Protein AF-A0A953ECA1-F1 (afdb_monomer_lite)

Foldseek 3Di:
DDDDPLVVLVVLLVVQCVLCVVLVPVLSVLLSVLSVLLSVLCVVPVVCCVVCVVVSVVVSVVSSVQSVCVSVVHDDPPCNSVVSVVSSVVSVVSSVVSVVVVVVVVVVVVVVVVVVCVVVPD

Radius of gyration: 19.24 Å; chains: 1; bounding box: 40×34×62 Å

Sequence (122 aa):
PPPGPIEVARSRLARIEASATRLADPRVMGVARAMEGVLDDLTARPDRLPLARRFLAVHLDGLERITERLEAGAAPPEGLPALLDELTRTAGELRERLRREESEALEIQVKVLSDRLREEGY

Secondary structure (DSSP, 8-state):
-PPPHHHHHHHHHHHHHHHHHHHT-HHHHHHHHHHHHHHHHHHH-GGGHHHHHHHHHHHHHHHHHHHHHHHTTPPPPTTHHHHHHHHHHHHHHHHHHHHHHHHHHHHHHHHHHHHHHHHTT-

Structure (mmCIF, N/CA/C/O backbone):
data_AF-A0A953ECA1-F1
#
_entry.id   AF-A0A953ECA1-F1
#
loop_
_atom_site.group_PDB
_atom_site.id
_atom_site.type_symbol
_atom_site.label_atom_id
_atom_site.label_alt_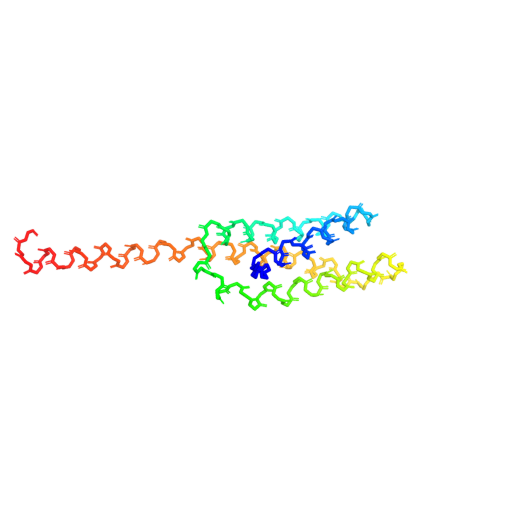id
_atom_site.label_comp_id
_atom_site.label_asym_id
_atom_site.label_entity_id
_atom_site.label_seq_id
_atom_site.pdbx_PDB_ins_code
_atom_site.Cartn_x
_atom_site.Cartn_y
_atom_site.Cartn_z
_atom_site.occupancy
_atom_site.B_iso_or_equiv
_atom_site.auth_seq_id
_atom_site.auth_comp_id
_atom_site.auth_asym_id
_atom_site.auth_atom_id
_atom_site.pdbx_PDB_model_num
ATOM 1 N N . PRO A 1 1 ? -17.651 -19.929 0.417 1.00 64.31 1 PRO A N 1
ATOM 2 C CA . PRO A 1 1 ? -17.997 -18.485 0.427 1.00 64.31 1 PRO A CA 1
ATOM 3 C C . PRO A 1 1 ? -16.970 -17.738 -0.430 1.00 64.31 1 PRO A C 1
ATOM 5 O O . PRO A 1 1 ? -15.842 -18.223 -0.507 1.00 64.31 1 PRO A O 1
ATOM 8 N N . PRO A 1 2 ? -17.333 -16.640 -1.111 1.00 71.69 2 PRO A N 1
ATOM 9 C CA . PRO A 1 2 ? -16.351 -15.828 -1.822 1.00 71.69 2 PRO A CA 1
ATOM 10 C C . PRO A 1 2 ? -15.361 -15.194 -0.828 1.00 71.69 2 PRO A C 1
ATOM 12 O O . PRO A 1 2 ? -15.763 -14.908 0.304 1.00 71.69 2 PRO A O 1
ATOM 15 N N . PRO A 1 3 ? -14.094 -14.987 -1.231 1.00 80.56 3 PRO A N 1
ATOM 16 C CA . PRO A 1 3 ? -13.087 -14.397 -0.361 1.00 80.56 3 PRO A CA 1
ATOM 17 C C . PRO A 1 3 ? -13.464 -12.969 0.036 1.00 80.56 3 PRO A C 1
ATOM 19 O O . PRO A 1 3 ? -14.042 -12.208 -0.749 1.00 80.56 3 PRO A O 1
ATOM 22 N N . GLY A 1 4 ? -13.126 -12.612 1.271 1.00 89.50 4 GLY A N 1
ATOM 23 C CA . GLY A 1 4 ? -13.367 -11.281 1.813 1.00 89.50 4 GLY A CA 1
ATOM 24 C C . GLY A 1 4 ? -12.510 -10.207 1.126 1.00 89.50 4 GLY A C 1
ATOM 25 O O . GLY A 1 4 ? -11.465 -10.503 0.546 1.00 89.50 4 GLY A O 1
ATOM 26 N N . PRO A 1 5 ? -12.889 -8.921 1.214 1.00 91.00 5 PRO A N 1
ATOM 27 C CA . PRO A 1 5 ? -12.148 -7.827 0.575 1.00 91.00 5 PRO A CA 1
ATOM 28 C C . PRO A 1 5 ? -10.683 -7.714 1.036 1.00 91.00 5 PRO A C 1
ATOM 30 O O . PRO A 1 5 ? -9.819 -7.375 0.229 1.00 91.00 5 PRO A O 1
ATOM 33 N N . ILE A 1 6 ? -10.390 -8.029 2.303 1.00 93.88 6 ILE A N 1
ATOM 34 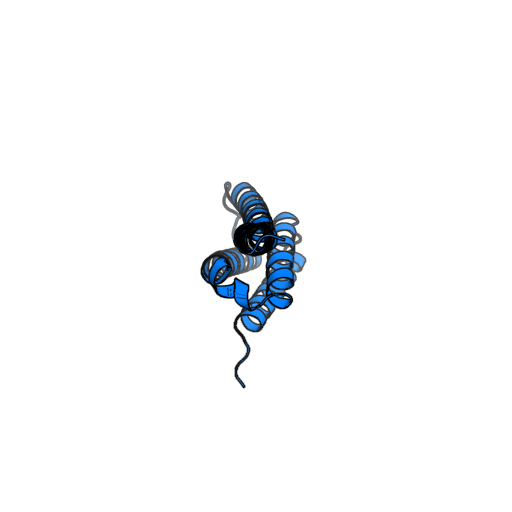C CA . ILE A 1 6 ? -9.018 -8.051 2.837 1.00 93.88 6 ILE A CA 1
ATOM 35 C C . ILE A 1 6 ? -8.223 -9.216 2.232 1.00 93.88 6 ILE A C 1
ATOM 37 O O . ILE A 1 6 ? -7.083 -9.027 1.822 1.00 93.88 6 ILE A O 1
ATOM 41 N N . GLU A 1 7 ? -8.825 -10.401 2.105 1.00 94.31 7 GLU A N 1
ATOM 42 C CA . GLU A 1 7 ? -8.184 -11.578 1.497 1.00 94.31 7 GLU A CA 1
ATOM 43 C C . GLU A 1 7 ? -7.861 -11.344 0.018 1.00 94.31 7 GLU A C 1
ATOM 45 O O . GLU A 1 7 ? -6.775 -11.692 -0.453 1.00 94.31 7 GLU A O 1
ATOM 50 N N . VAL A 1 8 ? -8.771 -10.689 -0.712 1.00 94.94 8 VAL A N 1
ATOM 51 C CA . VAL A 1 8 ? -8.530 -10.266 -2.098 1.00 94.94 8 VAL A CA 1
ATOM 52 C C . VAL A 1 8 ? -7.351 -9.295 -2.161 1.00 94.94 8 VAL A C 1
ATOM 54 O O . VAL A 1 8 ? -6.457 -9.477 -2.984 1.00 94.94 8 VAL A O 1
ATOM 57 N N . ALA A 1 9 ? -7.305 -8.290 -1.282 1.00 95.81 9 ALA A N 1
ATOM 58 C CA . ALA A 1 9 ? -6.196 -7.340 -1.237 1.00 95.81 9 ALA A CA 1
ATOM 59 C C . ALA A 1 9 ? -4.856 -8.013 -0.885 1.00 95.81 9 ALA A C 1
ATOM 61 O O . ALA A 1 9 ? -3.851 -7.720 -1.529 1.00 95.81 9 ALA A O 1
ATOM 62 N N . ARG A 1 10 ? -4.844 -8.968 0.055 1.00 96.50 10 ARG A N 1
ATOM 63 C CA . ARG A 1 10 ? -3.650 -9.763 0.394 1.00 96.50 10 ARG A CA 1
ATOM 64 C C . ARG A 1 10 ? -3.171 -10.614 -0.775 1.00 96.50 10 ARG A C 1
ATOM 66 O O . ARG A 1 10 ? -1.982 -10.643 -1.062 1.00 96.50 10 ARG A O 1
ATOM 73 N N . SER A 1 11 ? -4.093 -11.253 -1.489 1.00 96.31 11 SER A N 1
ATOM 74 C CA . SER A 1 11 ? -3.756 -12.060 -2.669 1.00 96.31 11 SER A CA 1
ATOM 75 C C . SER A 1 11 ? -3.117 -11.208 -3.769 1.00 96.31 11 SER A C 1
ATOM 77 O O . SER A 1 11 ? -2.164 -11.631 -4.419 1.00 96.31 11 SER A O 1
ATOM 79 N N . ARG A 1 12 ? -3.621 -9.984 -3.964 1.00 96.38 12 ARG A N 1
ATOM 80 C CA . ARG A 1 12 ? -3.031 -9.002 -4.883 1.00 96.38 12 ARG A CA 1
ATOM 81 C C . ARG A 1 12 ? -1.634 -8.590 -4.431 1.00 96.38 12 ARG A C 1
ATOM 83 O O . ARG A 1 12 ? -0.699 -8.671 -5.222 1.00 96.38 12 ARG A O 1
ATOM 90 N N . LEU A 1 13 ? -1.480 -8.240 -3.155 1.00 96.88 13 LEU A N 1
ATOM 91 C CA . LEU A 1 13 ? -0.196 -7.843 -2.585 1.00 96.88 13 LEU A CA 1
ATOM 92 C C . LEU A 1 13 ? 0.870 -8.942 -2.708 1.00 96.88 13 LEU A C 1
ATOM 94 O O . LEU A 1 13 ? 1.976 -8.654 -3.150 1.00 96.88 13 LEU A O 1
ATOM 98 N N . ALA A 1 14 ? 0.522 -10.204 -2.454 1.00 96.44 14 ALA A N 1
ATOM 99 C CA . ALA A 1 14 ? 1.450 -11.326 -2.607 1.00 96.44 14 ALA A CA 1
ATOM 100 C C . ALA A 1 14 ? 1.993 -11.462 -4.046 1.00 96.44 14 ALA A C 1
ATOM 102 O O . ALA A 1 14 ? 3.159 -11.799 -4.258 1.00 96.44 14 ALA A O 1
ATOM 103 N N . ARG A 1 15 ? 1.171 -11.166 -5.066 1.00 95.44 15 ARG A N 1
ATOM 104 C CA . ARG A 1 15 ? 1.630 -11.143 -6.468 1.00 95.44 15 ARG A CA 1
ATOM 105 C C . ARG A 1 15 ? 2.591 -9.985 -6.730 1.00 95.44 15 ARG A C 1
ATOM 107 O O . ARG A 1 15 ? 3.589 -10.174 -7.426 1.00 95.44 15 ARG A O 1
ATOM 114 N N . ILE A 1 16 ? 2.316 -8.816 -6.156 1.00 95.25 16 ILE A N 1
ATOM 115 C CA . ILE A 1 16 ? 3.206 -7.652 -6.226 1.00 95.25 16 ILE A CA 1
ATOM 116 C C . ILE A 1 16 ? 4.551 -7.978 -5.570 1.00 95.25 16 ILE A C 1
ATOM 118 O O . ILE A 1 16 ? 5.586 -7.724 -6.171 1.00 95.25 16 ILE A O 1
ATOM 122 N N . GLU A 1 17 ? 4.563 -8.583 -4.383 1.00 95.31 17 GLU A N 1
ATOM 123 C CA . GLU A 1 17 ? 5.786 -8.962 -3.655 1.00 95.31 17 GLU A CA 1
ATOM 124 C C . GLU A 1 17 ? 6.635 -9.981 -4.416 1.00 95.31 17 GLU A C 1
ATOM 126 O O . GLU A 1 17 ? 7.862 -9.850 -4.496 1.00 95.31 17 GLU A O 1
ATOM 131 N N . ALA A 1 18 ? 5.984 -10.974 -5.026 1.00 95.06 18 ALA A N 1
ATOM 132 C CA . ALA A 1 18 ? 6.660 -11.934 -5.887 1.00 95.06 18 ALA A CA 1
ATOM 133 C C . ALA A 1 18 ? 7.326 -11.231 -7.083 1.00 95.06 18 ALA A C 1
ATOM 135 O O . ALA A 1 18 ? 8.456 -11.558 -7.443 1.00 95.06 18 ALA A O 1
ATOM 136 N N . SER A 1 19 ? 6.649 -10.237 -7.660 1.00 94.06 19 SER A N 1
ATOM 137 C CA . SER A 1 19 ? 7.167 -9.441 -8.778 1.00 94.06 19 SER A CA 1
ATOM 138 C C . SER A 1 19 ? 8.299 -8.512 -8.338 1.00 94.06 19 SER A C 1
ATOM 140 O O . SER A 1 19 ? 9.354 -8.472 -8.961 1.00 94.06 19 SER A O 1
ATOM 142 N N . ALA A 1 20 ? 8.147 -7.842 -7.195 1.00 92.38 20 ALA A N 1
ATOM 143 C CA . ALA A 1 20 ? 9.170 -6.998 -6.585 1.00 92.38 20 ALA A CA 1
ATOM 144 C C . ALA A 1 20 ? 10.460 -7.781 -6.300 1.00 92.38 20 ALA A C 1
ATOM 146 O O . ALA A 1 20 ? 11.557 -7.290 -6.557 1.00 92.38 20 ALA A O 1
ATOM 147 N N . THR A 1 21 ? 10.325 -9.022 -5.824 1.00 94.19 21 THR A N 1
ATOM 148 C CA . THR A 1 21 ? 11.455 -9.937 -5.615 1.00 94.19 21 THR A CA 1
ATOM 149 C C . THR A 1 21 ? 12.183 -10.243 -6.923 1.00 94.19 21 THR A C 1
ATOM 151 O O . THR A 1 21 ? 13.410 -10.198 -6.955 1.00 94.19 21 THR A O 1
ATOM 154 N N . ARG A 1 22 ? 11.450 -10.521 -8.010 1.00 94.12 22 ARG A N 1
ATOM 155 C CA . ARG A 1 22 ? 12.043 -10.798 -9.332 1.00 94.12 22 ARG A CA 1
ATOM 156 C C . ARG A 1 22 ? 12.716 -9.573 -9.945 1.00 94.12 22 ARG A C 1
ATOM 158 O O . ARG A 1 22 ? 13.781 -9.705 -10.538 1.00 94.12 22 ARG A O 1
ATOM 165 N N . LEU A 1 23 ? 12.117 -8.397 -9.772 1.00 92.81 23 LEU A N 1
ATOM 166 C CA . LEU A 1 23 ? 12.668 -7.117 -10.222 1.00 92.81 23 LEU A CA 1
ATOM 167 C C . LEU A 1 23 ? 13.901 -6.680 -9.422 1.00 92.81 23 LEU A C 1
ATOM 169 O O . LEU A 1 23 ? 14.663 -5.845 -9.900 1.00 92.81 23 LEU A O 1
ATOM 173 N N . ALA A 1 24 ? 14.081 -7.214 -8.208 1.00 92.62 24 ALA A N 1
ATOM 174 C CA . ALA A 1 24 ? 15.100 -6.792 -7.251 1.00 92.62 24 ALA A CA 1
ATOM 175 C C . ALA A 1 24 ? 15.080 -5.273 -6.958 1.00 92.62 24 ALA A C 1
ATOM 177 O O . ALA A 1 24 ? 16.110 -4.692 -6.614 1.00 92.62 24 ALA A O 1
ATOM 178 N N . ASP A 1 25 ? 13.909 -4.629 -7.066 1.00 87.75 25 ASP A N 1
ATOM 179 C CA . ASP A 1 25 ? 13.745 -3.202 -6.774 1.00 87.75 25 ASP A CA 1
ATOM 180 C C . ASP A 1 25 ? 13.369 -2.996 -5.291 1.00 87.75 25 ASP A C 1
ATOM 182 O O . ASP A 1 25 ? 12.253 -3.338 -4.870 1.00 87.75 25 ASP A O 1
ATOM 186 N N . PRO A 1 26 ? 14.267 -2.415 -4.471 1.00 90.25 26 PRO A N 1
ATOM 187 C CA . PRO A 1 26 ? 14.017 -2.217 -3.048 1.00 90.25 26 PRO A CA 1
ATOM 188 C C . PRO A 1 26 ? 12.881 -1.226 -2.765 1.00 90.25 26 PRO A C 1
ATOM 190 O O . PRO A 1 26 ? 12.255 -1.324 -1.709 1.00 90.25 26 PRO A O 1
ATOM 193 N N . ARG A 1 27 ? 12.576 -0.294 -3.677 1.00 91.56 27 ARG A N 1
ATOM 194 C CA . ARG A 1 27 ? 11.493 0.682 -3.483 1.00 91.56 27 ARG A CA 1
ATOM 195 C C . ARG A 1 27 ? 10.134 0.021 -3.634 1.00 91.56 27 ARG A C 1
ATOM 197 O O . ARG A 1 27 ? 9.265 0.220 -2.793 1.00 91.56 27 ARG A O 1
ATOM 204 N N . VAL A 1 28 ? 9.971 -0.824 -4.653 1.00 92.88 28 VAL A N 1
ATOM 205 C CA . VAL A 1 28 ? 8.741 -1.612 -4.843 1.00 92.88 28 VAL A CA 1
ATOM 206 C C . VAL A 1 28 ? 8.509 -2.521 -3.633 1.00 92.88 28 VAL A C 1
ATOM 208 O O . VAL A 1 28 ? 7.396 -2.582 -3.113 1.00 92.88 28 VAL A O 1
ATOM 211 N N . MET A 1 29 ? 9.571 -3.163 -3.134 1.00 94.62 29 MET A N 1
ATOM 212 C CA . MET A 1 29 ? 9.513 -3.956 -1.904 1.00 94.62 29 MET A CA 1
ATOM 213 C C . MET A 1 29 ? 9.118 -3.107 -0.682 1.00 94.62 29 MET A C 1
ATOM 215 O O . MET A 1 29 ? 8.343 -3.558 0.159 1.00 94.62 29 MET A O 1
ATOM 219 N N . GLY A 1 30 ? 9.613 -1.869 -0.589 1.00 94.56 30 GLY A N 1
ATOM 220 C CA . GLY A 1 30 ? 9.231 -0.907 0.448 1.00 94.56 30 GLY A CA 1
ATOM 221 C C . GLY A 1 30 ? 7.736 -0.583 0.436 1.00 94.56 30 GLY A C 1
ATOM 222 O O . GLY A 1 30 ? 7.082 -0.690 1.475 1.00 94.56 30 GLY A O 1
ATOM 223 N N . VAL A 1 31 ? 7.176 -0.282 -0.742 1.00 95.69 31 VAL A N 1
ATOM 224 C CA . VAL A 1 31 ? 5.732 -0.033 -0.886 1.00 95.69 31 VAL A CA 1
ATOM 225 C C . VAL A 1 31 ? 4.927 -1.273 -0.507 1.00 95.69 31 VAL A C 1
ATOM 227 O O . VAL A 1 31 ? 3.946 -1.159 0.227 1.00 95.69 31 VAL A O 1
ATOM 230 N N . ALA A 1 32 ? 5.339 -2.457 -0.971 1.00 95.69 32 ALA A N 1
ATOM 231 C CA . ALA A 1 32 ? 4.630 -3.699 -0.683 1.00 95.69 32 ALA A CA 1
ATOM 232 C C . ALA A 1 32 ? 4.552 -3.972 0.830 1.00 95.69 32 ALA A C 1
ATOM 234 O O . ALA A 1 32 ? 3.461 -4.156 1.364 1.00 95.69 32 ALA A O 1
ATOM 235 N N . ARG A 1 33 ? 5.674 -3.847 1.547 1.00 96.06 33 ARG A N 1
ATOM 236 C CA . ARG A 1 33 ? 5.717 -3.982 3.015 1.00 96.06 33 ARG A CA 1
ATOM 237 C C . ARG A 1 33 ? 4.871 -2.935 3.740 1.00 96.06 33 ARG A C 1
ATOM 239 O O . ARG A 1 33 ? 4.244 -3.229 4.755 1.00 96.06 33 ARG A O 1
ATOM 246 N N . ALA A 1 34 ? 4.841 -1.699 3.243 1.00 96.06 34 ALA A N 1
ATOM 247 C CA . ALA A 1 34 ? 3.994 -0.664 3.831 1.00 96.06 34 ALA A CA 1
ATOM 248 C C . ALA A 1 34 ? 2.500 -1.000 3.665 1.00 96.06 34 ALA A C 1
ATOM 250 O O . ALA A 1 34 ? 1.723 -0.848 4.609 1.00 96.06 34 ALA A O 1
ATOM 251 N N . MET A 1 35 ? 2.109 -1.516 2.495 1.00 97.06 35 MET A N 1
ATOM 252 C CA . MET A 1 35 ? 0.750 -2.000 2.228 1.00 97.06 35 MET A CA 1
ATOM 253 C C . MET A 1 35 ? 0.399 -3.235 3.065 1.00 97.06 35 MET A C 1
ATOM 255 O O . MET A 1 35 ? -0.729 -3.333 3.549 1.00 97.06 35 MET A O 1
ATOM 259 N N . GLU A 1 36 ? 1.353 -4.142 3.287 1.00 97.25 36 GLU A N 1
ATOM 260 C CA . GLU A 1 36 ? 1.195 -5.294 4.182 1.00 97.25 36 GLU A CA 1
ATOM 261 C C . GLU A 1 36 ? 0.825 -4.827 5.593 1.00 97.25 36 GLU A C 1
ATOM 263 O O . GLU A 1 36 ? -0.193 -5.251 6.137 1.00 97.25 36 GLU A O 1
ATOM 268 N N . GLY A 1 37 ? 1.556 -3.845 6.130 1.00 96.12 37 GLY A N 1
ATOM 269 C CA . GLY A 1 37 ? 1.274 -3.274 7.446 1.00 96.12 37 GLY A CA 1
ATOM 270 C C . GLY A 1 37 ? -0.116 -2.633 7.569 1.00 96.12 37 GLY A C 1
ATOM 271 O O . GLY A 1 37 ? -0.722 -2.694 8.638 1.00 96.12 37 GLY A O 1
ATOM 272 N N . VAL A 1 38 ? -0.648 -2.045 6.490 1.00 96.00 38 VAL A N 1
ATOM 273 C CA . VAL A 1 38 ? -2.040 -1.559 6.452 1.00 96.00 38 VAL A CA 1
ATOM 274 C C . VAL A 1 38 ? -3.023 -2.733 6.494 1.00 96.00 38 VAL A C 1
ATOM 276 O O . VAL A 1 38 ? -4.003 -2.687 7.235 1.00 96.00 38 VAL A O 1
ATOM 279 N N . LEU A 1 39 ? -2.780 -3.793 5.718 1.00 96.94 39 LEU A N 1
ATOM 280 C CA . LEU A 1 39 ? -3.646 -4.976 5.692 1.00 96.94 39 LEU A CA 1
ATOM 281 C C . LEU A 1 39 ? -3.620 -5.751 7.012 1.00 96.94 39 LEU A C 1
ATOM 283 O O . LEU A 1 39 ? -4.653 -6.298 7.400 1.00 96.94 39 LEU A O 1
ATOM 287 N N . ASP A 1 40 ? -2.491 -5.776 7.714 1.00 96.12 40 ASP A N 1
ATOM 288 C CA . ASP A 1 40 ? -2.369 -6.350 9.056 1.00 96.12 40 ASP A CA 1
ATOM 289 C C . ASP A 1 40 ? -3.238 -5.601 10.060 1.00 96.12 40 ASP A C 1
ATOM 291 O O . ASP A 1 40 ? -4.065 -6.216 10.738 1.00 96.12 40 ASP A O 1
ATOM 295 N N . ASP A 1 41 ? -3.136 -4.271 10.084 1.00 94.06 41 ASP A N 1
ATOM 296 C CA . ASP A 1 41 ? -3.950 -3.436 10.965 1.00 94.06 41 ASP A CA 1
ATOM 297 C C . ASP A 1 41 ? -5.459 -3.597 10.642 1.00 94.06 41 ASP A C 1
ATOM 299 O O . ASP A 1 41 ? -6.283 -3.690 11.552 1.00 94.06 41 ASP A O 1
ATOM 303 N N . LEU A 1 42 ? -5.837 -3.736 9.363 1.00 94.12 42 LEU A N 1
ATOM 304 C CA . LEU A 1 42 ? -7.223 -4.015 8.949 1.00 94.12 42 LEU A CA 1
ATOM 305 C C . LEU A 1 42 ? -7.684 -5.446 9.239 1.00 94.12 42 LEU A C 1
ATOM 307 O O . LEU A 1 42 ? -8.871 -5.675 9.444 1.00 94.12 42 LEU A O 1
ATOM 311 N N . THR A 1 43 ? -6.778 -6.421 9.241 1.00 93.88 43 THR A N 1
ATOM 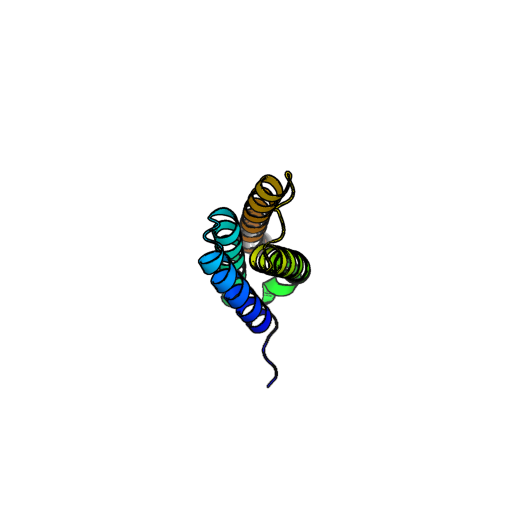312 C CA . THR A 1 43 ? -7.109 -7.803 9.619 1.00 93.88 43 THR A CA 1
ATOM 313 C C . THR A 1 43 ? -7.413 -7.873 11.109 1.00 93.88 43 THR A C 1
ATOM 315 O O . THR A 1 43 ? -8.358 -8.545 11.512 1.00 93.88 43 THR A O 1
ATOM 318 N N . ALA A 1 44 ? -6.654 -7.129 11.918 1.00 91.94 44 ALA A N 1
ATOM 319 C CA . ALA A 1 44 ? -6.936 -6.965 13.336 1.00 91.94 44 ALA A CA 1
ATOM 320 C C . ALA A 1 44 ? -8.227 -6.163 13.588 1.00 91.94 44 ALA A C 1
ATOM 322 O O . ALA A 1 44 ? -8.899 -6.402 14.590 1.00 91.94 44 ALA A O 1
ATOM 323 N N . ARG A 1 45 ? -8.575 -5.217 12.699 1.00 89.88 45 ARG A N 1
ATOM 324 C CA . ARG A 1 45 ? -9.738 -4.316 12.834 1.00 89.88 45 ARG A CA 1
ATOM 325 C C . ARG A 1 45 ? -10.525 -4.166 11.521 1.00 89.88 45 ARG A C 1
ATOM 327 O O . ARG A 1 45 ? -10.413 -3.141 10.837 1.00 89.88 45 ARG A O 1
ATOM 334 N N . PRO A 1 46 ? -11.331 -5.175 11.138 1.00 90.88 46 PRO A N 1
ATOM 335 C CA . PRO A 1 46 ? -12.030 -5.173 9.850 1.00 90.88 46 PRO A CA 1
ATOM 336 C C . PRO A 1 46 ? -13.078 -4.061 9.706 1.00 90.88 46 PRO A C 1
ATOM 338 O O . PRO A 1 46 ? -13.395 -3.651 8.589 1.00 90.88 46 PRO A O 1
ATOM 341 N N . ASP A 1 47 ? -13.593 -3.541 10.820 1.00 89.38 47 ASP A N 1
ATOM 342 C CA . ASP A 1 47 ? -14.520 -2.406 10.892 1.00 89.38 47 ASP A CA 1
ATOM 343 C C . ASP A 1 47 ? -13.941 -1.120 10.281 1.00 89.38 47 ASP A C 1
ATOM 345 O O . ASP A 1 47 ? -14.690 -0.279 9.786 1.00 89.38 47 ASP A O 1
ATOM 349 N N . ARG A 1 48 ? -12.609 -0.994 10.229 1.00 89.38 48 ARG A N 1
ATOM 350 C CA . ARG A 1 48 ? -11.902 0.163 9.658 1.00 89.38 48 ARG A CA 1
ATOM 351 C C . ARG A 1 48 ? -11.690 0.078 8.151 1.00 89.38 48 ARG A C 1
ATOM 353 O O . ARG A 1 48 ? -11.237 1.040 7.530 1.00 89.38 48 ARG A O 1
ATOM 360 N N . LEU A 1 49 ? -12.069 -1.036 7.524 1.00 92.44 49 LEU A N 1
ATOM 361 C CA . LEU A 1 49 ? -11.945 -1.224 6.081 1.00 92.44 49 LEU A CA 1
ATOM 362 C C . LEU A 1 49 ? -12.555 -0.084 5.239 1.00 92.44 49 LEU A C 1
ATOM 364 O O . LEU A 1 49 ? -11.920 0.290 4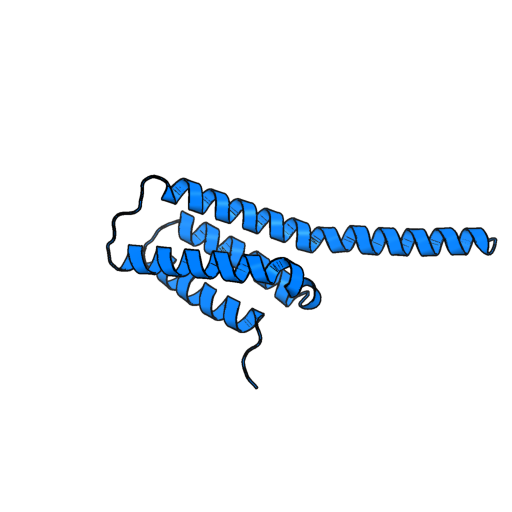.251 1.00 92.44 49 LEU A O 1
ATOM 368 N N . PRO A 1 50 ? -13.720 0.512 5.570 1.00 91.00 50 PRO A N 1
ATOM 369 C CA . PRO A 1 50 ? -14.276 1.617 4.787 1.00 91.00 50 PRO A CA 1
ATOM 370 C C . PRO A 1 50 ? -13.320 2.809 4.626 1.00 91.00 50 PRO A C 1
ATOM 372 O O . PRO A 1 50 ? -13.310 3.428 3.562 1.00 91.00 50 PRO A O 1
ATOM 375 N N . LEU A 1 51 ? -12.474 3.080 5.626 1.00 88.50 51 LEU A N 1
ATOM 376 C CA . LEU A 1 51 ? -11.505 4.184 5.628 1.00 88.50 51 LEU A CA 1
ATOM 377 C C . LEU A 1 51 ? -10.343 3.936 4.659 1.00 88.50 51 LEU A C 1
ATOM 379 O O . LEU A 1 51 ? -9.828 4.864 4.038 1.00 88.50 51 LEU A O 1
ATOM 383 N N . ALA A 1 52 ? -9.952 2.671 4.502 1.00 92.62 52 ALA A N 1
ATOM 384 C CA . ALA A 1 52 ? -8.818 2.257 3.682 1.00 92.62 52 ALA A CA 1
ATOM 385 C C . ALA A 1 52 ? -9.222 1.727 2.297 1.00 92.62 52 ALA A C 1
ATOM 387 O O . ALA A 1 52 ? -8.378 1.599 1.412 1.00 92.62 52 ALA A O 1
ATOM 388 N N . ARG A 1 53 ? -10.505 1.414 2.069 1.00 92.75 53 ARG A N 1
ATOM 389 C CA . ARG A 1 53 ? -10.970 0.690 0.874 1.00 92.75 53 ARG A CA 1
ATOM 390 C C . ARG A 1 53 ? -10.564 1.364 -0.433 1.00 92.75 53 ARG A C 1
ATOM 392 O O . ARG A 1 53 ? -10.051 0.698 -1.329 1.00 92.75 53 ARG A O 1
ATOM 399 N N . ARG A 1 54 ? -10.807 2.675 -0.556 1.00 91.88 54 ARG A N 1
ATOM 400 C CA . ARG A 1 54 ? -10.465 3.431 -1.773 1.00 91.88 54 ARG A CA 1
ATOM 401 C C . ARG A 1 54 ? -8.955 3.496 -1.977 1.00 91.88 54 ARG A C 1
ATOM 403 O O . ARG A 1 54 ? -8.497 3.314 -3.099 1.00 91.88 54 ARG A O 1
ATOM 410 N N . PHE A 1 55 ? -8.214 3.726 -0.896 1.00 92.25 55 PHE A N 1
ATOM 411 C CA . PHE A 1 55 ? -6.758 3.758 -0.910 1.00 92.25 55 PHE A CA 1
ATOM 412 C C . PHE A 1 55 ? -6.194 2.427 -1.427 1.00 92.25 55 PHE A C 1
ATOM 414 O O . PHE A 1 55 ? -5.516 2.403 -2.451 1.00 92.25 55 PHE A O 1
ATOM 421 N N . LEU A 1 56 ? -6.570 1.306 -0.805 1.00 93.62 56 LEU A N 1
ATOM 422 C CA . LEU A 1 56 ? -6.120 -0.027 -1.215 1.00 93.62 56 LEU A CA 1
ATOM 423 C C . LEU A 1 56 ? -6.493 -0.341 -2.665 1.00 93.62 56 LEU A C 1
ATOM 425 O O . LEU A 1 56 ? -5.668 -0.855 -3.410 1.00 93.62 56 LEU A O 1
ATOM 429 N N . ALA A 1 57 ? -7.717 -0.014 -3.090 1.00 91.75 57 ALA A N 1
ATOM 430 C CA . ALA A 1 57 ? -8.152 -0.282 -4.455 1.00 91.75 57 ALA A CA 1
ATOM 431 C C . ALA A 1 57 ? -7.270 0.428 -5.495 1.00 91.75 57 ALA A C 1
ATOM 433 O O . ALA A 1 57 ? -6.805 -0.225 -6.428 1.00 91.75 57 ALA A O 1
ATOM 434 N N . VAL A 1 58 ? -7.027 1.730 -5.310 1.00 92.44 58 VAL A N 1
ATOM 435 C CA . VAL A 1 58 ? -6.256 2.564 -6.246 1.00 92.44 58 VAL A CA 1
ATOM 436 C C . VAL A 1 58 ? -4.777 2.200 -6.222 1.00 92.44 58 VAL A C 1
ATOM 438 O O . VAL A 1 58 ? -4.174 2.003 -7.274 1.00 92.44 58 VAL A O 1
ATOM 441 N N . HIS A 1 59 ? -4.180 2.098 -5.037 1.00 92.25 59 HIS A N 1
ATOM 442 C CA . HIS A 1 59 ? -2.733 1.952 -4.938 1.00 92.25 59 HIS A CA 1
ATOM 443 C C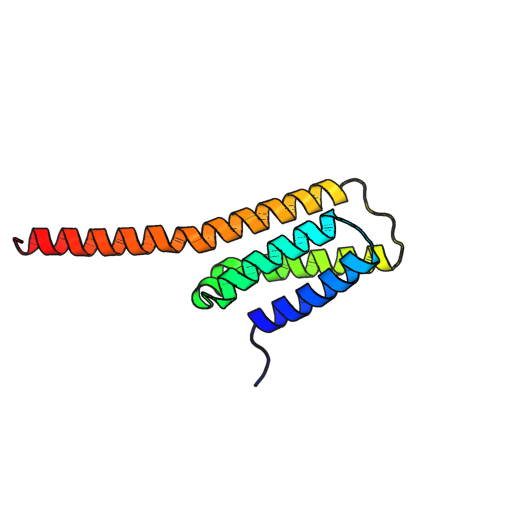 . HIS A 1 59 ? -2.259 0.524 -5.214 1.00 92.25 59 HIS A C 1
ATOM 445 O O . HIS A 1 59 ? -1.204 0.370 -5.820 1.00 92.25 59 HIS A O 1
ATOM 451 N N . LEU A 1 60 ? -3.048 -0.509 -4.887 1.00 94.56 60 LEU A N 1
ATOM 452 C CA . LEU A 1 60 ? -2.728 -1.875 -5.320 1.00 94.56 60 LEU A CA 1
ATOM 453 C C . LEU A 1 60 ? -2.856 -2.028 -6.839 1.00 94.56 60 LEU A C 1
ATOM 455 O O . LEU A 1 60 ? -2.019 -2.679 -7.444 1.00 94.56 60 LEU A O 1
ATOM 459 N N . ASP A 1 61 ? -3.861 -1.409 -7.469 1.00 94.00 61 ASP A N 1
ATOM 460 C CA . ASP A 1 61 ? -4.017 -1.442 -8.934 1.00 94.00 61 ASP A CA 1
ATOM 461 C C . ASP A 1 61 ? -2.877 -0.703 -9.645 1.00 94.00 61 ASP A C 1
ATOM 463 O O . ASP A 1 61 ? -2.290 -1.227 -10.589 1.00 94.00 61 ASP A O 1
ATOM 467 N N . GLY A 1 62 ? -2.506 0.483 -9.159 1.00 91.38 62 GLY A N 1
ATOM 468 C CA . GLY A 1 62 ? -1.358 1.215 -9.687 1.00 91.38 62 GLY A CA 1
ATOM 469 C C . GLY A 1 62 ? -0.050 0.434 -9.541 1.00 91.38 62 GLY A C 1
ATOM 470 O O . GLY A 1 62 ? 0.726 0.354 -10.493 1.00 91.38 62 GLY A O 1
ATOM 471 N N . LEU A 1 63 ? 0.180 -0.175 -8.376 1.00 94.25 63 LEU A N 1
ATOM 472 C CA . LEU A 1 63 ? 1.400 -0.927 -8.095 1.00 94.25 63 LEU A CA 1
ATOM 473 C C . LEU A 1 63 ? 1.477 -2.245 -8.884 1.00 94.25 63 LEU A C 1
ATOM 475 O O . LEU A 1 63 ? 2.543 -2.564 -9.409 1.00 94.25 63 LEU A O 1
ATOM 479 N N . GLU A 1 64 ? 0.361 -2.963 -9.054 1.00 95.00 64 GLU A N 1
ATOM 480 C CA . GLU A 1 64 ? 0.276 -4.121 -9.961 1.00 95.00 64 GLU A CA 1
ATOM 481 C C . GLU A 1 64 ? 0.686 -3.715 -11.384 1.00 95.00 64 GLU A C 1
ATOM 483 O O . GLU A 1 64 ? 1.633 -4.277 -11.926 1.00 95.00 64 GLU A O 1
ATOM 488 N N . ARG A 1 65 ? 0.096 -2.655 -11.952 1.00 93.94 65 ARG A N 1
ATOM 489 C CA . ARG A 1 65 ? 0.451 -2.203 -13.312 1.00 93.94 65 ARG A CA 1
ATOM 490 C C . ARG A 1 65 ? 1.909 -1.771 -13.449 1.00 93.94 65 ARG A C 1
ATOM 492 O O . ARG A 1 65 ? 2.509 -1.972 -14.503 1.00 93.94 65 ARG A O 1
ATOM 499 N N . ILE A 1 66 ? 2.470 -1.122 -12.426 1.00 92.75 66 ILE A N 1
ATOM 500 C CA . ILE A 1 66 ? 3.887 -0.736 -12.416 1.00 92.75 66 ILE A CA 1
ATOM 501 C C . ILE A 1 66 ? 4.753 -1.994 -12.465 1.00 92.75 66 ILE A C 1
ATOM 503 O O . ILE A 1 66 ? 5.599 -2.107 -13.348 1.00 92.75 66 ILE A O 1
ATOM 507 N N . THR A 1 67 ? 4.523 -2.943 -11.555 1.00 94.50 67 THR A N 1
ATOM 508 C CA . THR A 1 67 ? 5.321 -4.175 -11.485 1.00 94.50 67 THR A CA 1
ATOM 509 C C . THR A 1 67 ? 5.211 -5.006 -12.759 1.00 94.50 67 THR A C 1
ATOM 511 O O . THR A 1 67 ? 6.243 -5.362 -13.315 1.00 94.50 67 THR A O 1
ATOM 514 N N . GLU A 1 68 ? 4.009 -5.194 -13.305 1.00 94.62 68 GLU A N 1
ATOM 515 C CA . GLU A 1 68 ? 3.792 -5.900 -14.576 1.00 94.62 68 GLU A CA 1
ATOM 516 C C . GLU A 1 68 ? 4.573 -5.270 -15.741 1.00 94.62 68 GLU A C 1
ATOM 518 O O . GLU A 1 68 ? 5.207 -5.969 -16.532 1.00 94.62 68 GLU A O 1
ATOM 523 N N . ARG A 1 69 ? 4.569 -3.934 -15.854 1.00 94.44 69 ARG A N 1
ATOM 524 C CA . ARG A 1 69 ? 5.300 -3.233 -16.923 1.00 94.44 69 ARG A CA 1
ATOM 525 C C . ARG A 1 69 ? 6.809 -3.355 -16.766 1.00 94.44 69 ARG A C 1
ATOM 527 O O . ARG A 1 69 ? 7.500 -3.545 -17.765 1.00 94.44 69 ARG A O 1
ATOM 534 N N . LEU A 1 70 ? 7.316 -3.226 -15.543 1.00 93.81 70 LEU A N 1
ATOM 535 C CA . LEU A 1 70 ? 8.743 -3.378 -15.269 1.00 93.81 70 LEU A CA 1
ATOM 536 C C . LEU A 1 70 ? 9.205 -4.814 -15.539 1.00 93.81 70 LEU A C 1
ATOM 538 O O 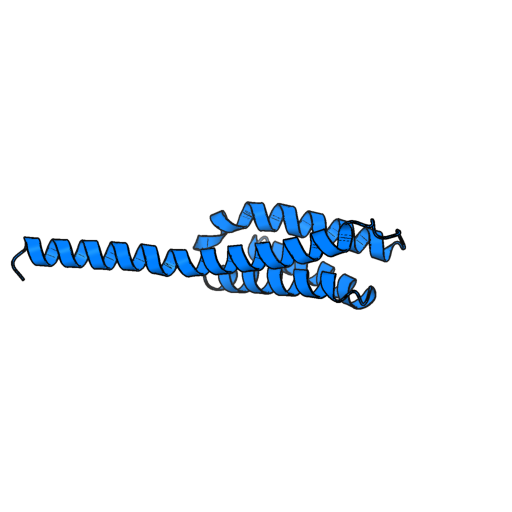. LEU A 1 70 ? 10.260 -5.005 -16.135 1.00 93.81 70 LEU A O 1
ATOM 542 N N . GLU A 1 71 ? 8.400 -5.818 -15.181 1.00 94.31 71 GLU A N 1
ATOM 543 C CA . GLU A 1 71 ? 8.704 -7.227 -15.468 1.00 94.31 71 GLU A CA 1
ATOM 544 C C . GLU A 1 71 ? 8.720 -7.520 -16.968 1.00 94.31 71 GLU A C 1
ATOM 546 O O . GLU A 1 71 ? 9.536 -8.308 -17.440 1.00 94.31 71 GLU A O 1
ATOM 551 N N . ALA A 1 72 ? 7.872 -6.832 -17.734 1.00 94.56 72 ALA A N 1
ATOM 552 C CA . ALA A 1 72 ? 7.893 -6.874 -19.191 1.00 94.56 72 ALA A CA 1
ATOM 553 C C . ALA A 1 72 ? 9.097 -6.134 -19.818 1.00 94.56 72 ALA A C 1
ATOM 555 O O . ALA A 1 72 ? 9.192 -6.052 -21.042 1.00 94.56 72 ALA A O 1
ATOM 556 N N . GLY A 1 73 ? 10.011 -5.582 -19.011 1.00 93.25 73 GLY A N 1
ATOM 557 C CA . GLY A 1 73 ? 11.211 -4.884 -19.475 1.00 93.25 73 GLY A CA 1
ATOM 558 C C . GLY A 1 73 ? 10.968 -3.435 -19.899 1.00 93.25 73 GLY A C 1
ATOM 559 O O . GLY A 1 73 ? 11.798 -2.855 -20.600 1.00 93.25 73 GLY A O 1
ATOM 560 N N . ALA A 1 74 ? 9.840 -2.831 -19.507 1.00 93.62 74 ALA A N 1
ATOM 561 C CA . ALA A 1 74 ? 9.611 -1.416 -19.767 1.00 93.62 74 ALA A CA 1
ATOM 562 C C . ALA A 1 74 ? 10.619 -0.554 -18.995 1.00 93.62 74 ALA A C 1
ATOM 564 O O . ALA A 1 74 ? 10.903 -0.801 -17.822 1.00 93.62 74 ALA A O 1
ATOM 565 N N . ALA A 1 75 ? 11.105 0.509 -19.635 1.00 91.00 75 ALA A N 1
ATOM 566 C CA . ALA A 1 75 ? 11.945 1.485 -18.959 1.00 91.00 75 ALA A CA 1
ATOM 567 C C . ALA A 1 75 ? 11.136 2.210 -17.861 1.00 91.00 75 ALA A C 1
ATOM 569 O O . ALA A 1 75 ? 10.028 2.690 -18.143 1.00 91.00 75 ALA A O 1
ATOM 570 N N . PRO A 1 76 ? 11.658 2.311 -16.625 1.00 89.38 76 PRO A N 1
ATOM 571 C CA . PRO A 1 76 ? 11.000 3.068 -15.570 1.00 89.38 76 PRO A CA 1
ATOM 572 C C . PRO A 1 76 ? 10.987 4.561 -15.935 1.00 89.38 76 PRO A C 1
ATOM 574 O O . PRO A 1 76 ? 12.020 5.093 -16.346 1.00 89.38 76 PRO A O 1
ATOM 577 N N . PRO A 1 77 ? 9.851 5.269 -15.789 1.00 89.44 77 PRO A N 1
ATOM 578 C CA . PRO A 1 77 ? 9.834 6.712 -15.987 1.00 89.44 77 PRO A CA 1
ATOM 579 C C . PRO A 1 77 ? 10.658 7.405 -14.895 1.00 89.44 77 PRO A C 1
ATOM 581 O O . PRO A 1 77 ? 10.709 6.932 -13.760 1.00 89.44 77 PRO A O 1
ATOM 584 N N . GLU A 1 78 ? 11.250 8.559 -15.211 1.00 91.12 78 GLU A N 1
ATOM 585 C CA . GLU A 1 78 ? 12.155 9.289 -14.304 1.00 91.12 78 GLU A CA 1
ATOM 586 C C . GLU A 1 78 ? 11.526 9.605 -12.936 1.00 91.12 78 GLU A C 1
ATOM 588 O O . GLU A 1 78 ? 12.206 9.579 -11.915 1.00 91.12 78 GLU A O 1
ATOM 593 N N . GLY A 1 79 ? 10.212 9.851 -12.896 1.00 91.38 79 GLY A N 1
ATOM 594 C CA . GLY A 1 79 ? 9.472 10.138 -11.663 1.00 91.38 79 GLY A CA 1
ATOM 595 C C . GLY A 1 79 ? 9.066 8.911 -10.838 1.00 91.38 79 GLY A C 1
ATOM 596 O O . GLY A 1 79 ? 8.514 9.078 -9.751 1.00 91.38 79 GLY A O 1
ATOM 597 N N . LEU A 1 80 ? 9.306 7.685 -11.321 1.00 91.75 80 LEU A N 1
ATOM 598 C CA . LEU A 1 80 ? 8.877 6.468 -10.625 1.00 91.75 80 LEU A CA 1
ATOM 599 C C . LEU A 1 80 ? 9.471 6.335 -9.213 1.00 91.75 80 LEU A C 1
ATOM 601 O O . LEU A 1 80 ? 8.703 6.032 -8.303 1.00 91.75 80 LEU A O 1
ATOM 605 N N . PRO A 1 81 ? 10.776 6.576 -8.978 1.00 92.25 81 PRO A N 1
ATOM 606 C CA . PRO A 1 81 ? 11.342 6.492 -7.634 1.00 92.25 81 PRO A CA 1
ATOM 607 C C . PRO A 1 81 ? 10.606 7.367 -6.615 1.00 92.25 81 PRO A C 1
ATOM 609 O O . PRO A 1 81 ? 10.172 6.865 -5.584 1.00 92.25 81 PRO A O 1
ATOM 612 N N . ALA A 1 82 ? 10.383 8.642 -6.950 1.00 91.69 82 ALA A N 1
ATOM 613 C CA . ALA A 1 82 ? 9.688 9.583 -6.075 1.00 91.69 82 ALA A CA 1
ATOM 614 C C . ALA A 1 82 ? 8.233 9.164 -5.818 1.00 91.69 82 ALA A C 1
ATOM 616 O O . ALA A 1 82 ? 7.732 9.306 -4.706 1.00 91.69 82 ALA A O 1
ATOM 617 N N . LEU A 1 83 ? 7.564 8.604 -6.831 1.00 91.69 83 LEU A N 1
ATOM 618 C CA . LEU A 1 83 ? 6.217 8.062 -6.677 1.00 91.69 83 LEU A CA 1
ATOM 619 C C . LEU A 1 83 ? 6.184 6.874 -5.701 1.00 91.69 83 LEU A C 1
ATOM 621 O O . LEU A 1 83 ? 5.275 6.793 -4.882 1.00 91.69 83 LEU A O 1
ATOM 625 N N . LEU A 1 84 ? 7.148 5.952 -5.773 1.00 93.31 84 LEU A N 1
ATOM 626 C CA . LEU A 1 84 ? 7.212 4.800 -4.864 1.00 93.31 84 LEU A CA 1
ATOM 627 C C . LEU A 1 84 ? 7.524 5.230 -3.420 1.00 93.31 84 LEU A C 1
ATOM 629 O O . LEU A 1 84 ? 6.924 4.709 -2.476 1.00 93.31 84 LEU A O 1
ATOM 633 N N . ASP A 1 85 ? 8.406 6.212 -3.242 1.00 92.81 85 ASP A N 1
ATOM 634 C CA . ASP A 1 85 ? 8.708 6.775 -1.922 1.00 92.81 85 ASP A CA 1
ATOM 635 C C . ASP A 1 85 ? 7.464 7.453 -1.319 1.00 92.81 85 ASP A C 1
ATOM 637 O O . ASP A 1 85 ? 7.110 7.218 -0.160 1.00 92.81 85 ASP A O 1
ATOM 641 N N . GLU A 1 86 ? 6.732 8.218 -2.132 1.00 92.00 86 GLU A N 1
ATOM 642 C CA . GLU A 1 86 ? 5.472 8.849 -1.741 1.00 92.00 86 GLU A CA 1
ATOM 643 C C . GLU A 1 86 ? 4.406 7.818 -1.350 1.00 92.00 86 GLU A C 1
ATOM 645 O O . GLU A 1 86 ? 3.777 7.945 -0.301 1.00 92.00 86 GLU A O 1
ATOM 650 N N . LEU A 1 87 ? 4.238 6.749 -2.136 1.00 93.19 87 LEU A N 1
ATOM 651 C CA . LEU A 1 87 ? 3.296 5.671 -1.817 1.00 93.19 87 LEU A CA 1
ATOM 652 C C . LEU A 1 87 ? 3.625 4.990 -0.486 1.00 93.19 87 LEU A C 1
ATOM 654 O O . LEU A 1 87 ? 2.715 4.680 0.287 1.00 93.19 87 LEU A O 1
ATOM 658 N N . THR A 1 88 ? 4.912 4.784 -0.206 1.00 95.38 88 THR A N 1
ATOM 659 C CA . THR A 1 88 ? 5.378 4.237 1.075 1.00 95.38 88 THR A CA 1
ATOM 660 C C . THR A 1 88 ? 4.984 5.163 2.227 1.00 95.38 88 THR A C 1
ATOM 662 O O . THR A 1 88 ? 4.421 4.705 3.225 1.00 95.38 88 THR A O 1
ATOM 665 N N . ARG A 1 89 ? 5.210 6.475 2.072 1.00 94.94 89 ARG A N 1
ATOM 666 C CA . ARG A 1 89 ? 4.837 7.492 3.064 1.00 94.94 89 ARG A CA 1
ATOM 667 C C . ARG A 1 89 ? 3.330 7.523 3.309 1.00 94.94 89 ARG A C 1
ATOM 669 O O . ARG A 1 89 ? 2.906 7.419 4.457 1.00 94.94 89 ARG A O 1
ATOM 676 N N . THR A 1 90 ? 2.513 7.606 2.258 1.00 93.06 90 THR A N 1
ATOM 677 C CA . THR A 1 90 ? 1.050 7.678 2.405 1.00 93.06 90 THR A CA 1
ATOM 678 C C . THR A 1 90 ? 0.469 6.404 3.026 1.00 93.06 90 THR A C 1
ATOM 680 O O . THR A 1 90 ? -0.469 6.482 3.820 1.00 93.06 90 THR A O 1
ATOM 683 N N . ALA A 1 91 ? 1.026 5.225 2.722 1.00 94.31 91 ALA A N 1
ATOM 684 C CA . ALA A 1 91 ? 0.634 3.983 3.393 1.00 94.31 91 ALA A CA 1
ATOM 685 C C . ALA A 1 91 ? 0.955 4.026 4.900 1.00 94.31 91 ALA A C 1
ATOM 687 O O . ALA A 1 91 ? 0.122 3.625 5.716 1.00 94.31 91 ALA A O 1
ATOM 688 N N . GLY A 1 92 ? 2.113 4.579 5.277 1.00 95.50 92 GLY A N 1
ATOM 689 C CA . GLY A 1 92 ? 2.470 4.838 6.675 1.00 95.50 92 GLY A CA 1
ATOM 690 C C . GLY A 1 92 ? 1.497 5.793 7.375 1.00 95.50 92 GLY A C 1
ATOM 691 O O . GLY A 1 92 ? 1.002 5.484 8.457 1.00 95.50 92 GLY A O 1
ATOM 692 N N . GLU A 1 93 ? 1.140 6.906 6.736 1.00 93.88 93 GLU A N 1
ATOM 693 C CA . GLU A 1 93 ? 0.171 7.873 7.273 1.00 93.88 93 GLU A CA 1
ATOM 694 C C . GLU A 1 93 ? -1.225 7.268 7.448 1.00 93.88 93 GLU A C 1
ATOM 696 O O . GLU A 1 93 ? -1.890 7.501 8.461 1.00 93.88 93 GLU A O 1
ATOM 701 N N . LEU A 1 94 ? -1.683 6.459 6.487 1.00 93.81 94 LEU A N 1
ATOM 702 C CA . LEU A 1 94 ? -2.943 5.733 6.622 1.00 93.81 94 LEU A CA 1
ATOM 703 C C . LEU A 1 94 ? -2.895 4.792 7.826 1.00 93.81 94 LEU A C 1
ATOM 705 O O . LEU A 1 94 ? -3.851 4.737 8.597 1.00 93.81 94 LEU A O 1
ATOM 709 N N . ARG A 1 95 ? -1.779 4.088 8.017 1.00 93.81 95 ARG A N 1
ATOM 710 C CA . ARG A 1 95 ? -1.577 3.203 9.163 1.00 93.81 95 ARG A CA 1
ATOM 711 C C . ARG A 1 95 ? -1.670 3.959 10.488 1.00 93.81 95 ARG A C 1
ATOM 713 O O . ARG A 1 95 ? -2.369 3.525 11.400 1.00 93.81 95 ARG A O 1
ATOM 720 N N . GLU A 1 96 ? -1.027 5.121 10.585 1.00 92.25 96 GLU A N 1
ATOM 721 C CA . GLU A 1 96 ? -1.150 5.988 11.760 1.00 92.25 96 GLU A CA 1
ATOM 722 C C . GLU A 1 96 ? -2.595 6.419 12.006 1.00 92.25 96 GLU A C 1
ATOM 724 O O . GLU A 1 96 ? -3.052 6.387 13.144 1.00 92.25 96 GLU A O 1
ATOM 729 N N . ARG A 1 97 ? -3.343 6.776 10.958 1.00 89.75 97 ARG A N 1
ATOM 730 C CA . ARG A 1 97 ? -4.756 7.164 11.083 1.00 89.75 97 ARG A CA 1
ATOM 731 C C . ARG A 1 97 ? -5.641 6.013 11.554 1.00 89.75 97 ARG A C 1
ATOM 733 O O . ARG A 1 97 ? -6.434 6.206 12.469 1.00 89.75 97 ARG A O 1
ATOM 740 N N . LEU A 1 98 ? -5.462 4.816 10.990 1.00 88.69 98 LEU A N 1
ATOM 741 C CA . LEU A 1 98 ? -6.179 3.605 11.413 1.00 88.69 98 LEU A CA 1
ATOM 742 C C . LEU A 1 98 ? -5.940 3.283 12.897 1.00 88.69 98 LEU A C 1
ATOM 744 O O . LEU A 1 98 ? -6.820 2.737 13.562 1.00 88.69 98 LEU A O 1
ATOM 748 N N . ARG A 1 99 ? -4.764 3.646 13.421 1.00 85.88 99 ARG A N 1
ATOM 749 C CA . ARG A 1 99 ? -4.418 3.517 14.841 1.00 85.88 99 ARG A CA 1
ATOM 750 C C . ARG A 1 99 ? -4.959 4.668 15.685 1.00 85.88 99 ARG A C 1
ATOM 752 O O . ARG A 1 99 ? -5.478 4.415 16.759 1.00 85.88 99 ARG A O 1
ATOM 759 N N . ARG A 1 100 ? -4.873 5.920 15.225 1.00 79.19 100 ARG A N 1
ATOM 760 C CA . ARG A 1 100 ? -5.303 7.108 15.992 1.00 79.19 100 ARG A CA 1
ATOM 761 C C . ARG A 1 100 ? -6.812 7.203 16.191 1.00 79.19 100 ARG A C 1
ATOM 763 O O . ARG A 1 100 ? -7.231 7.649 17.253 1.00 79.19 100 ARG A O 1
ATOM 770 N N . GLU A 1 101 ? -7.630 6.741 15.244 1.00 64.31 101 GLU A N 1
ATOM 771 C CA . GLU A 1 101 ? -9.091 6.720 15.443 1.00 64.31 101 GLU A CA 1
ATOM 772 C C . GLU A 1 101 ? -9.547 5.752 16.566 1.00 64.31 101 GLU A C 1
ATOM 774 O O . GLU A 1 101 ? -10.735 5.672 16.884 1.00 64.31 101 GLU A O 1
ATOM 779 N N . GLU A 1 102 ? -8.628 4.995 17.174 1.00 57.53 102 GLU A N 1
ATOM 780 C CA . GLU A 1 102 ? -8.829 4.314 18.458 1.00 57.53 102 GLU A CA 1
ATOM 781 C C . GLU A 1 102 ? -8.806 5.311 19.623 1.00 57.53 102 GLU A C 1
ATOM 783 O O . GLU A 1 102 ? -9.736 5.340 20.425 1.00 57.53 102 GLU A O 1
ATOM 788 N N . SER A 1 103 ? -7.779 6.163 19.684 1.00 57.28 103 SER A N 1
ATOM 789 C CA . SER A 1 103 ? -7.559 7.109 20.780 1.00 57.28 103 SER A CA 1
ATOM 790 C C . SER A 1 103 ? -8.663 8.158 20.867 1.00 57.28 103 SER A C 1
ATOM 792 O O . SER A 1 103 ? -9.188 8.378 21.950 1.00 57.28 103 SER A O 1
ATOM 794 N N . GLU A 1 104 ? -9.095 8.733 19.743 1.00 58.22 104 GLU A N 1
ATOM 795 C CA . GLU A 1 104 ? -10.150 9.759 19.758 1.00 58.22 104 GLU A CA 1
ATOM 796 C C . GLU A 1 104 ? -11.522 9.183 20.148 1.00 58.22 104 GLU A C 1
ATOM 798 O O . GLU A 1 104 ? -12.271 9.803 20.902 1.00 58.22 104 GLU A O 1
ATOM 803 N N . ALA A 1 105 ? -11.854 7.970 19.693 1.00 60.06 105 ALA A N 1
ATOM 804 C CA . ALA A 1 105 ? -13.110 7.317 20.060 1.00 60.06 105 ALA A CA 1
ATOM 805 C C . ALA A 1 105 ? -13.144 6.931 21.551 1.00 60.06 105 ALA A C 1
ATOM 807 O O . ALA A 1 105 ? -14.165 7.131 22.213 1.00 60.06 105 ALA A O 1
ATOM 808 N N . LEU A 1 106 ? -12.029 6.423 22.090 1.00 59.38 106 LEU A N 1
ATOM 809 C CA . LEU A 1 106 ? -11.875 6.135 23.519 1.00 59.38 106 LEU A CA 1
ATOM 810 C C . LEU A 1 106 ? -11.895 7.415 24.366 1.00 59.38 106 LEU A C 1
ATOM 812 O O . LEU A 1 106 ? -12.577 7.448 25.386 1.00 59.38 106 LEU A O 1
ATOM 816 N N . GLU A 1 107 ? -11.217 8.481 23.941 1.00 60.16 107 GLU A N 1
ATOM 817 C CA . GLU A 1 107 ? -11.212 9.769 24.646 1.00 60.16 107 GLU A CA 1
ATOM 818 C C . GLU A 1 107 ? -12.608 10.394 24.715 1.00 60.16 107 GLU A C 1
ATOM 820 O O . GLU A 1 107 ? -13.017 10.863 25.778 1.00 60.16 107 GLU A O 1
ATOM 825 N N . ILE A 1 108 ? -13.384 10.341 23.625 1.00 66.75 108 ILE A N 1
ATOM 826 C CA . ILE A 1 108 ? -14.779 10.800 23.628 1.00 66.75 108 ILE A CA 1
ATOM 827 C C . ILE A 1 108 ? -15.619 9.957 24.594 1.00 66.75 108 ILE A C 1
ATOM 829 O O . ILE A 1 108 ? -16.389 10.517 25.372 1.00 66.75 108 ILE A O 1
ATOM 833 N N . GLN A 1 109 ? -15.471 8.629 24.585 1.00 60.34 109 GLN A N 1
ATOM 834 C CA . GLN A 1 109 ? -16.220 7.753 25.493 1.00 60.34 109 GLN A CA 1
ATOM 835 C C . GLN A 1 109 ? -15.875 8.002 26.966 1.00 60.34 109 GLN A C 1
ATOM 837 O O . GLN A 1 109 ? -16.780 8.098 27.794 1.00 60.34 109 GLN A O 1
ATOM 842 N N . VAL A 1 110 ? -14.591 8.163 27.297 1.00 72.19 110 VAL A N 1
ATOM 843 C CA . VAL A 1 110 ? -14.137 8.492 28.657 1.00 72.19 110 VAL A CA 1
ATOM 844 C C . VAL A 1 110 ? -14.650 9.863 29.080 1.00 72.19 110 VAL A C 1
ATOM 846 O O . VAL A 1 110 ? -15.116 10.015 30.210 1.00 72.19 110 VAL A O 1
ATOM 849 N N . LYS A 1 111 ? -14.625 10.850 28.179 1.00 71.75 111 LYS A N 1
ATOM 850 C CA . LYS A 1 111 ? -15.169 12.183 28.445 1.00 71.75 111 LYS A CA 1
ATOM 851 C C . LYS A 1 111 ? -16.671 12.133 28.724 1.00 71.75 111 LYS A C 1
ATOM 853 O O . LYS A 1 111 ? -17.096 12.642 29.750 1.00 71.75 111 LYS A O 1
ATOM 858 N N . VAL A 1 112 ? -17.459 11.463 27.881 1.00 79.06 112 VAL A N 1
ATOM 859 C CA . VAL A 1 112 ? -18.913 11.313 28.084 1.00 79.06 112 VAL A CA 1
ATOM 860 C C . VAL A 1 112 ? -19.226 10.596 29.400 1.00 79.06 112 VAL A C 1
ATOM 862 O O . VAL A 1 112 ? -20.153 10.988 30.104 1.00 79.06 112 VAL A O 1
ATOM 865 N N . LEU A 1 113 ? -18.456 9.562 29.753 1.00 72.19 113 LEU A N 1
ATOM 866 C CA . LEU A 1 113 ? -18.615 8.866 31.029 1.00 72.19 113 LEU A CA 1
ATOM 867 C C . LEU A 1 113 ? -18.283 9.780 32.218 1.00 72.19 113 LEU A C 1
ATOM 869 O O . LEU A 1 113 ? -19.018 9.797 33.200 1.00 72.19 113 LEU A O 1
ATOM 873 N N . SER A 1 114 ? -17.204 10.555 32.113 1.00 72.12 114 SER A N 1
ATOM 874 C CA . SER A 1 114 ? -16.764 11.491 33.156 1.00 72.12 114 SER A CA 1
ATOM 875 C C . SER A 1 114 ? -17.758 12.639 33.345 1.00 72.12 114 SER A C 1
ATOM 877 O O . SER A 1 114 ? -18.063 13.005 34.476 1.00 72.12 114 SER A O 1
ATOM 879 N N . ASP A 1 115 ? -18.297 13.173 32.248 1.00 80.94 115 ASP A N 1
ATOM 880 C CA . ASP A 1 115 ? -19.314 14.225 32.260 1.00 80.94 115 ASP A CA 1
ATOM 881 C C . ASP A 1 115 ? -20.617 13.708 32.900 1.00 80.94 115 ASP A C 1
ATOM 883 O O . ASP A 1 115 ? -21.178 14.383 33.760 1.00 80.94 115 ASP A O 1
ATOM 887 N N . ARG A 1 116 ? -21.039 12.469 32.595 1.00 71.38 116 ARG A N 1
ATOM 888 C CA . ARG A 1 116 ? -22.204 11.832 33.242 1.00 71.38 116 ARG A CA 1
ATOM 889 C C . ARG A 1 116 ? -22.021 11.591 34.736 1.00 71.38 116 ARG A C 1
ATOM 891 O O . ARG A 1 116 ? -22.922 11.909 35.501 1.00 71.38 116 ARG A O 1
ATOM 898 N N . LEU A 1 117 ? -20.874 11.062 35.166 1.00 74.94 117 LEU A N 1
ATOM 899 C CA . LEU A 1 117 ? -20.598 10.848 36.596 1.00 74.94 117 LEU A CA 1
ATOM 900 C C . LEU A 1 117 ? -20.655 12.169 37.376 1.00 74.94 117 LEU A C 1
ATOM 902 O O . LEU A 1 117 ? -21.231 12.230 38.460 1.00 74.94 117 LEU A O 1
ATOM 906 N N . ARG A 1 118 ? -20.137 13.242 36.769 1.00 77.44 118 ARG A N 1
ATOM 907 C CA . ARG A 1 118 ? -20.154 14.589 37.340 1.00 77.44 118 ARG A CA 1
ATOM 908 C C . ARG A 1 118 ? -21.558 15.193 37.413 1.00 77.44 118 ARG A C 1
ATOM 910 O O . ARG A 1 118 ? -21.856 15.904 38.368 1.00 77.44 118 ARG A O 1
ATOM 917 N N . GLU A 1 119 ? -22.410 14.927 36.423 1.00 73.56 119 GLU A N 1
ATOM 918 C CA . GLU A 1 119 ? -23.828 15.319 36.426 1.00 73.56 119 GLU A CA 1
ATOM 919 C C . GLU A 1 119 ? -24.655 14.517 37.446 1.00 73.56 119 GLU A C 1
ATOM 921 O O . GLU A 1 119 ? -25.586 15.058 38.042 1.00 73.56 119 GLU A O 1
ATOM 926 N N . GLU A 1 120 ? -24.293 13.256 37.693 1.00 77.00 120 GLU A N 1
ATOM 927 C CA . GLU A 1 120 ? -24.940 12.366 38.668 1.00 77.00 120 GLU A CA 1
ATOM 928 C C . GLU A 1 120 ? -24.423 12.553 40.112 1.00 77.00 120 GLU A C 1
ATOM 930 O O . GLU A 1 120 ? -24.982 11.977 41.047 1.00 77.00 120 GLU A O 1
ATOM 935 N N . GLY A 1 121 ? -23.416 13.411 40.320 1.00 67.19 121 GLY A N 1
ATOM 936 C CA . GLY A 1 121 ? -22.929 13.820 41.643 1.00 67.19 121 GLY A CA 1
ATOM 937 C C . GLY A 1 121 ? -21.887 12.894 42.280 1.00 67.19 121 GLY A C 1
ATOM 938 O O . GLY A 1 121 ? -21.720 12.946 43.502 1.00 67.19 121 GLY A O 1
ATOM 939 N N . TYR A 1 122 ? -21.202 12.071 41.479 1.00 53.69 122 TYR A N 1
ATOM 940 C CA . TYR A 1 122 ? -20.051 11.258 41.892 1.00 53.69 122 TYR A CA 1
ATOM 941 C C . TYR A 1 122 ? -18.711 11.956 41.628 1.00 53.69 122 TYR A C 1
ATOM 943 O O . TYR A 1 122 ? -18.575 12.650 40.593 1.00 53.69 122 TYR A O 1
#

pLDDT: mean 88.01, std 10.97, range [53.69, 97.25]